Protein AF-R7PF04-F1 (afdb_monomer_lite)

pLDDT: mean 91.87, std 10.3, range [43.22, 98.62]

Radius of gyration: 20.67 Å; chains: 1; bounding box: 50×26×49 Å

Foldseek 3Di:
DPPDDPVVVPPPDPDDDPDDDQAADADDDLVVVLVVLLVVLVVCVVVCLLVVLVVCLVVCPDPVQVDQSNVLSNCCVVVNDPPVVSSVSSSVVVSVVVVVVVVVVVVDPNYDYDHPVPVVVVVVVVVVVVVVPD

Sequence (134 aa):
MSGKTYTSFRKQQPKPRPFSILRLGLQRERQSLYERINRRVDQMMDEGLLDEAQKLIPLQHLNSLNTVGYKELFKYFSGEWSLDFAIEKIKQNTRIYSRKQMTWMRRNSDIHWFMPEDEAEIRKFITSNLSAKA

Secondary structure (DSSP, 8-state):
--SS-HHHH-----PPPSSPPPEEEE---HHHHHHHHHHHHHHHHHTTHHHHHHHTGGGTTSGGG-STTHHHHHHHHTTSS-HHHHHHHHHHHHHHHHHHHHHHHTT-TTEEEE-TT-HHHHHHHHHHHHHTT-

Structure (mmCIF, N/CA/C/O backbone):
data_AF-R7PF04-F1
#
_entry.id   AF-R7PF04-F1
#
loop_
_atom_site.group_PDB
_atom_site.id
_atom_site.type_symbol
_atom_site.label_atom_id
_atom_site.label_alt_id
_atom_site.label_comp_id
_atom_site.label_asym_id
_atom_site.label_entity_id
_atom_site.label_seq_id
_atom_site.pdbx_PDB_ins_code
_atom_site.Cartn_x
_atom_site.Cartn_y
_atom_site.Cartn_z
_atom_site.occupancy
_atom_site.B_iso_or_equiv
_atom_site.auth_seq_id
_atom_site.auth_comp_id
_atom_site.auth_asym_id
_atom_site.auth_atom_id
_atom_site.pdbx_PDB_model_num
ATOM 1 N N . MET A 1 1 ? 28.818 -6.921 23.634 1.00 54.75 1 MET A N 1
ATOM 2 C CA . MET A 1 1 ? 28.654 -5.881 22.587 1.00 54.75 1 MET A CA 1
ATOM 3 C C . MET A 1 1 ? 29.743 -6.076 21.543 1.00 54.75 1 MET A C 1
ATOM 5 O O . MET A 1 1 ? 30.860 -6.374 21.931 1.00 54.75 1 MET A O 1
ATOM 9 N N . SER A 1 2 ? 29.450 -5.955 20.246 1.00 75.44 2 SER A N 1
ATOM 10 C CA . SER A 1 2 ? 30.347 -6.360 19.142 1.00 75.44 2 SER A CA 1
ATOM 11 C C . SER A 1 2 ? 31.661 -5.563 18.998 1.00 75.44 2 SER A C 1
ATOM 13 O O . SER A 1 2 ? 32.404 -5.810 18.050 1.00 75.44 2 SER A O 1
ATOM 15 N N . GLY A 1 3 ? 31.948 -4.599 19.886 1.00 82.69 3 GLY A N 1
ATOM 16 C CA . GLY A 1 3 ? 33.182 -3.792 19.898 1.00 82.69 3 GLY A CA 1
ATOM 17 C C . GLY A 1 3 ? 33.380 -2.887 18.676 1.00 82.69 3 GLY A C 1
ATOM 18 O O . GLY A 1 3 ? 34.413 -2.244 18.538 1.00 82.69 3 GLY A O 1
ATOM 19 N N . LYS A 1 4 ? 32.400 -2.841 17.771 1.00 82.38 4 LYS A N 1
ATOM 20 C CA . LYS A 1 4 ? 32.464 -2.169 16.474 1.00 82.38 4 LYS A CA 1
ATOM 21 C C . LYS A 1 4 ? 31.333 -1.156 16.358 1.00 82.38 4 LYS A C 1
ATOM 23 O O . LYS A 1 4 ? 30.202 -1.436 16.753 1.00 82.38 4 LYS A O 1
ATOM 28 N N . THR A 1 5 ? 31.624 0.011 15.787 1.00 85.50 5 THR A N 1
ATOM 29 C CA . THR A 1 5 ? 30.613 1.051 15.554 1.00 85.50 5 THR A CA 1
ATOM 30 C C . THR A 1 5 ? 29.617 0.604 14.485 1.00 85.50 5 THR A C 1
ATOM 32 O O . THR A 1 5 ? 29.981 -0.103 13.543 1.00 85.50 5 THR A O 1
ATOM 35 N N . TYR A 1 6 ? 28.363 1.050 14.584 1.00 78.62 6 TYR A N 1
ATOM 36 C CA . TYR A 1 6 ? 27.324 0.778 13.581 1.00 78.62 6 TYR A CA 1
ATOM 37 C C . TYR A 1 6 ? 27.778 1.138 12.151 1.00 78.62 6 TYR A C 1
ATOM 39 O O . TYR A 1 6 ? 27.550 0.387 11.204 1.00 78.62 6 TYR A O 1
ATOM 47 N N . THR A 1 7 ? 28.520 2.238 12.003 1.00 81.94 7 THR A N 1
ATOM 48 C CA . THR A 1 7 ? 29.080 2.708 10.729 1.00 81.94 7 THR A CA 1
ATOM 49 C C . THR A 1 7 ? 30.039 1.699 10.094 1.00 81.94 7 THR A C 1
ATOM 51 O O . THR A 1 7 ? 30.030 1.535 8.876 1.00 81.94 7 THR A O 1
ATOM 54 N N . SER A 1 8 ? 30.815 0.964 10.900 1.00 81.12 8 SER A N 1
ATOM 55 C CA . SER A 1 8 ? 31.781 -0.031 10.406 1.00 81.12 8 SER A CA 1
ATOM 56 C C . SER A 1 8 ? 31.126 -1.236 9.712 1.00 81.12 8 SER A C 1
ATOM 58 O O . SER A 1 8 ? 31.746 -1.866 8.852 1.00 81.12 8 SER A O 1
ATOM 60 N N . PHE A 1 9 ? 29.862 -1.531 10.039 1.00 76.69 9 PHE A N 1
ATOM 61 C CA . PHE A 1 9 ? 29.069 -2.584 9.398 1.00 76.69 9 PHE A CA 1
ATOM 62 C C . PHE A 1 9 ? 28.413 -2.124 8.092 1.00 76.69 9 PHE A C 1
ATOM 64 O O . PHE A 1 9 ? 28.028 -2.951 7.267 1.00 76.69 9 PHE A O 1
ATOM 71 N N . ARG A 1 10 ? 28.317 -0.812 7.853 1.00 74.81 10 ARG A N 1
ATOM 72 C CA . ARG A 1 10 ? 27.682 -0.235 6.663 1.00 74.81 10 ARG A CA 1
ATOM 73 C C . ARG A 1 10 ? 28.668 -0.128 5.494 1.00 74.81 10 ARG A C 1
ATOM 75 O O . ARG A 1 10 ? 28.811 0.927 4.882 1.00 74.81 10 ARG A O 1
ATOM 82 N N . LYS A 1 11 ? 29.350 -1.228 5.165 1.00 69.00 11 LYS A N 1
ATOM 83 C CA . LYS A 1 11 ? 30.164 -1.318 3.945 1.00 69.00 11 LYS A CA 1
ATOM 84 C C . LYS A 1 11 ? 29.215 -1.444 2.751 1.00 69.00 11 LYS A C 1
ATOM 86 O O . LYS A 1 11 ? 28.632 -2.502 2.539 1.00 69.00 11 LYS A O 1
ATOM 91 N N . GLN A 1 12 ? 29.029 -0.361 1.994 1.00 60.62 12 GLN A N 1
ATOM 92 C CA . GLN A 1 12 ? 28.243 -0.327 0.751 1.00 60.62 12 GLN A CA 1
ATOM 93 C C . GLN A 1 12 ? 28.957 -1.076 -0.388 1.00 60.62 12 GLN A C 1
ATOM 95 O O . GLN A 1 12 ? 29.184 -0.522 -1.456 1.00 60.62 12 GLN A O 1
ATOM 100 N N . GLN A 1 13 ? 29.361 -2.326 -0.170 1.00 69.31 13 GLN A N 1
ATOM 101 C CA . GLN A 1 13 ? 29.882 -3.143 -1.257 1.00 69.31 13 GLN A CA 1
ATOM 102 C C . GLN A 1 13 ? 28.696 -3.802 -1.967 1.00 69.31 13 GLN A C 1
ATOM 104 O O . GLN A 1 13 ? 28.020 -4.639 -1.356 1.00 69.31 13 GLN A O 1
ATOM 109 N N . PRO A 1 14 ? 28.390 -3.421 -3.221 1.00 70.88 14 PRO A N 1
ATOM 110 C CA . PRO A 1 14 ? 27.375 -4.116 -3.992 1.00 70.88 14 PRO A CA 1
ATOM 111 C C . PRO A 1 14 ? 27.816 -5.572 -4.151 1.00 70.88 14 PRO A C 1
ATOM 113 O O . PRO A 1 14 ? 28.839 -5.859 -4.768 1.00 70.88 14 PRO A O 1
ATOM 116 N N . LYS A 1 15 ? 27.064 -6.505 -3.555 1.00 80.06 15 LYS A N 1
ATOM 117 C CA . LYS A 1 15 ? 27.299 -7.935 -3.776 1.00 80.06 15 LYS A CA 1
ATOM 118 C C . LYS A 1 15 ? 27.026 -8.239 -5.253 1.00 80.06 15 LYS A C 1
ATOM 120 O O . LYS A 1 15 ? 25.890 -8.003 -5.683 1.00 80.06 15 LYS A O 1
ATOM 125 N N . PRO A 1 16 ? 28.004 -8.768 -6.011 1.00 82.81 16 PRO A N 1
ATOM 126 C CA . PRO A 1 16 ? 27.761 -9.177 -7.384 1.00 82.81 16 PRO A CA 1
ATOM 127 C C . PRO A 1 16 ? 26.676 -10.256 -7.394 1.00 82.81 16 PRO A C 1
ATOM 129 O O . PRO A 1 16 ? 26.637 -11.136 -6.529 1.00 82.81 16 PRO A O 1
ATOM 132 N N . ARG A 1 17 ? 25.746 -10.149 -8.340 1.00 86.00 17 ARG A N 1
ATOM 133 C CA . ARG A 1 17 ? 24.698 -11.147 -8.561 1.00 86.00 17 ARG A CA 1
ATOM 134 C C . ARG A 1 17 ? 25.095 -11.983 -9.778 1.00 86.00 17 ARG A C 1
ATOM 136 O O . ARG A 1 17 ? 25.537 -11.388 -10.757 1.00 86.00 17 ARG A O 1
ATOM 143 N N . PRO A 1 18 ? 24.924 -13.317 -9.762 1.00 90.38 18 PRO A N 1
ATOM 144 C CA . PRO A 1 18 ? 25.254 -14.184 -10.897 1.00 90.38 18 PRO A CA 1
ATOM 145 C C . PRO A 1 18 ? 24.182 -14.106 -12.002 1.00 90.38 18 PRO A C 1
ATOM 147 O O . PRO A 1 18 ? 23.822 -15.111 -12.602 1.00 90.38 18 PRO A O 1
ATOM 150 N N . PHE A 1 19 ? 23.598 -12.926 -12.210 1.00 88.00 19 PHE A N 1
ATOM 151 C CA . PHE A 1 19 ? 22.564 -12.667 -13.203 1.00 88.00 19 PHE A CA 1
ATOM 152 C C . PHE A 1 19 ? 22.502 -11.176 -13.535 1.00 88.00 19 PHE A C 1
ATOM 154 O O . PHE A 1 19 ? 22.754 -10.313 -12.688 1.00 88.00 19 PHE A O 1
ATOM 161 N N . SER A 1 20 ? 22.110 -10.884 -14.773 1.00 87.12 20 SER A N 1
ATOM 162 C CA . SER A 1 20 ? 21.782 -9.530 -15.208 1.00 87.12 20 SER A CA 1
ATOM 163 C C . SER A 1 20 ? 20.444 -9.100 -14.611 1.00 87.12 20 SER A C 1
ATOM 165 O O . SER A 1 20 ? 19.469 -9.846 -14.648 1.00 87.12 20 SER A O 1
ATOM 167 N N . ILE A 1 21 ? 20.388 -7.885 -14.066 1.00 89.38 21 ILE A N 1
ATOM 168 C CA . ILE A 1 21 ? 19.154 -7.313 -13.523 1.00 89.38 21 ILE A CA 1
ATOM 169 C C . ILE A 1 21 ? 18.620 -6.295 -14.521 1.00 89.38 21 ILE A C 1
ATOM 171 O O . ILE A 1 21 ? 19.268 -5.283 -14.774 1.00 89.38 21 ILE A O 1
ATOM 175 N N . LEU A 1 22 ? 17.422 -6.549 -15.039 1.00 92.31 22 LEU A N 1
ATOM 176 C CA . LEU A 1 22 ? 16.626 -5.555 -15.748 1.00 92.31 22 LEU A CA 1
ATOM 177 C C . LEU A 1 22 ? 15.585 -5.001 -14.773 1.00 92.31 22 LEU A C 1
ATOM 179 O O . LEU A 1 22 ? 14.756 -5.757 -14.266 1.00 92.31 22 LEU A O 1
ATOM 183 N N . ARG A 1 23 ? 15.644 -3.701 -14.462 1.00 93.31 23 ARG A N 1
ATOM 184 C CA . ARG A 1 23 ? 14.690 -3.064 -13.545 1.00 93.31 23 ARG A CA 1
ATOM 185 C C . ARG A 1 23 ? 13.647 -2.286 -14.327 1.00 93.31 23 ARG A C 1
ATOM 187 O O . ARG A 1 23 ? 13.980 -1.375 -15.082 1.00 93.31 23 ARG A O 1
ATOM 194 N N . LEU A 1 24 ? 12.389 -2.633 -14.090 1.00 95.12 24 LEU A N 1
ATOM 195 C CA . LEU A 1 24 ? 11.233 -1.935 -14.624 1.00 95.12 24 LEU A CA 1
ATOM 196 C C . LEU A 1 24 ? 10.418 -1.364 -13.467 1.00 95.12 24 LEU A C 1
ATOM 198 O O . LEU A 1 24 ? 10.299 -1.985 -12.409 1.00 95.12 24 LEU A O 1
ATOM 202 N N . GLY A 1 25 ? 9.865 -0.178 -13.675 1.00 95.06 25 GLY A N 1
ATOM 203 C CA . GLY A 1 25 ? 8.972 0.494 -12.748 1.00 95.06 25 GLY A CA 1
ATOM 204 C C . GLY A 1 25 ? 7.676 0.849 -13.455 1.00 95.06 25 GLY A C 1
ATOM 205 O O . GLY A 1 25 ? 7.687 1.343 -14.578 1.00 95.06 25 GLY A O 1
ATOM 206 N N . LEU A 1 26 ? 6.552 0.621 -12.785 1.00 95.25 26 LEU A N 1
ATOM 207 C CA . LEU A 1 26 ? 5.254 1.069 -13.266 1.00 95.25 26 LEU A CA 1
ATOM 208 C C . LEU A 1 26 ? 4.895 2.378 -12.576 1.00 95.25 26 LEU A C 1
ATOM 210 O O . LEU A 1 26 ? 4.915 2.463 -11.344 1.00 95.25 26 LEU A O 1
ATOM 214 N N . GLN A 1 27 ? 4.560 3.396 -13.361 1.00 94.19 27 GLN A N 1
ATOM 215 C CA . GLN A 1 27 ? 4.140 4.687 -12.834 1.00 94.19 27 GLN A CA 1
ATOM 216 C C . GLN A 1 27 ? 2.861 5.182 -13.495 1.00 94.19 27 GLN A C 1
ATOM 218 O O . GLN A 1 27 ? 2.559 4.888 -14.643 1.00 94.19 27 GLN A O 1
ATOM 223 N N . ARG A 1 28 ? 2.106 5.960 -12.730 1.00 94.44 28 ARG A N 1
ATOM 224 C CA . ARG A 1 28 ? 0.915 6.671 -13.180 1.00 94.44 28 ARG A CA 1
ATOM 225 C C . ARG A 1 28 ? 1.008 8.110 -12.711 1.00 94.44 28 ARG A C 1
ATOM 227 O O . ARG A 1 28 ? 1.746 8.425 -11.772 1.00 94.44 28 ARG A O 1
ATOM 234 N N . GLU A 1 29 ? 0.211 8.959 -13.337 1.00 94.38 29 GLU A N 1
ATOM 235 C CA . GLU A 1 29 ? -0.066 10.294 -12.831 1.00 94.38 29 GLU A CA 1
ATOM 236 C C . GLU A 1 29 ? -0.674 10.200 -11.413 1.00 94.38 29 GLU A C 1
ATOM 238 O O . GLU A 1 29 ? -1.334 9.219 -11.042 1.00 94.38 29 GLU A O 1
ATOM 243 N N . ARG A 1 30 ? -0.329 11.168 -10.557 1.00 93.19 30 ARG A N 1
ATOM 244 C CA . ARG A 1 30 ? -0.541 11.068 -9.107 1.00 93.19 30 ARG A CA 1
ATOM 245 C C . ARG A 1 30 ? -2.025 11.025 -8.763 1.00 93.19 30 ARG A C 1
ATOM 247 O O . ARG A 1 30 ? -2.407 10.263 -7.876 1.00 93.19 30 ARG A O 1
ATOM 254 N N . GLN A 1 31 ? -2.828 11.850 -9.425 1.00 95.19 31 GLN A N 1
ATOM 255 C CA . GLN A 1 31 ? -4.262 11.910 -9.197 1.00 95.19 31 GLN A CA 1
ATOM 256 C C . GLN A 1 31 ? -4.920 10.583 -9.587 1.00 95.19 31 GLN A C 1
ATOM 258 O O . GLN A 1 31 ? -5.572 9.970 -8.740 1.00 95.19 31 GLN A O 1
ATOM 263 N N . SER A 1 32 ? -4.617 10.059 -10.779 1.00 95.62 32 SER A N 1
ATOM 264 C CA . SER A 1 32 ? -5.105 8.741 -11.214 1.00 95.62 32 SER A CA 1
ATOM 265 C C . SER A 1 32 ? -4.743 7.615 -10.231 1.00 95.62 32 SER A C 1
ATOM 267 O O . SER A 1 32 ? -5.573 6.765 -9.894 1.00 95.62 32 SER A O 1
ATOM 269 N N . LEU A 1 33 ? -3.511 7.607 -9.705 1.00 96.19 33 LEU A N 1
ATOM 270 C CA . LEU A 1 33 ? -3.092 6.613 -8.712 1.00 96.19 33 LEU A CA 1
ATOM 271 C C . LEU A 1 33 ? -3.909 6.713 -7.415 1.00 96.19 33 LEU A C 1
ATOM 273 O O . LEU A 1 33 ? -4.277 5.689 -6.839 1.00 96.19 33 LEU A O 1
ATOM 277 N N . TYR A 1 34 ? -4.188 7.926 -6.941 1.00 96.62 34 TYR A N 1
ATOM 278 C CA . TYR A 1 34 ? -4.938 8.137 -5.703 1.00 96.62 34 TYR A CA 1
ATOM 279 C C . TYR A 1 34 ? -6.405 7.734 -5.840 1.00 96.62 34 TYR A C 1
ATOM 281 O O . TYR A 1 34 ? -6.931 7.085 -4.939 1.00 96.62 34 TYR A O 1
ATOM 289 N N . GLU A 1 35 ? -7.037 8.030 -6.972 1.00 97.69 35 GLU A N 1
ATOM 290 C CA . GLU A 1 35 ? -8.402 7.586 -7.271 1.00 97.69 35 GLU A CA 1
ATOM 291 C C . GLU A 1 35 ? -8.504 6.057 -7.284 1.00 97.69 35 GLU A C 1
ATOM 293 O O . GLU A 1 35 ? -9.408 5.476 -6.682 1.00 97.69 35 GLU A O 1
ATOM 298 N N . ARG A 1 36 ? -7.530 5.375 -7.903 1.00 97.56 36 ARG A N 1
ATOM 299 C CA . ARG A 1 36 ? -7.458 3.906 -7.886 1.00 97.56 36 ARG A CA 1
ATOM 300 C C . ARG A 1 36 ? -7.249 3.349 -6.482 1.00 97.56 36 ARG A C 1
ATOM 302 O O . ARG A 1 36 ? -7.875 2.351 -6.148 1.00 97.56 36 ARG A O 1
ATOM 309 N N . ILE A 1 37 ? -6.394 3.975 -5.671 1.00 97.94 37 ILE A N 1
ATOM 310 C CA . ILE A 1 37 ? -6.183 3.568 -4.275 1.00 97.94 37 ILE A CA 1
ATOM 311 C C . ILE A 1 37 ? -7.484 3.676 -3.482 1.00 97.94 37 ILE A C 1
ATOM 313 O O . ILE A 1 37 ? -7.820 2.730 -2.780 1.00 97.94 37 ILE A O 1
ATOM 317 N N . ASN A 1 38 ? -8.209 4.789 -3.609 1.00 97.88 38 ASN A N 1
ATOM 318 C CA . ASN A 1 38 ? -9.452 5.009 -2.869 1.00 97.88 38 ASN A CA 1
ATOM 319 C C . ASN A 1 38 ? -10.489 3.949 -3.223 1.00 97.88 38 ASN A C 1
ATOM 321 O O . ASN A 1 38 ? -10.920 3.213 -2.344 1.00 97.88 38 ASN A O 1
ATOM 325 N N . ARG A 1 39 ? -10.760 3.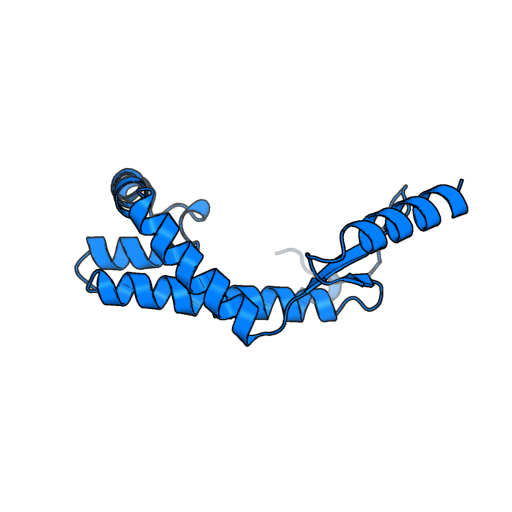796 -4.524 1.00 98.38 39 ARG A N 1
ATOM 326 C CA . ARG A 1 39 ? -11.684 2.785 -5.040 1.00 98.38 39 ARG A CA 1
ATOM 327 C C . ARG A 1 39 ? -11.292 1.372 -4.619 1.00 98.38 39 ARG A C 1
ATOM 329 O O . ARG A 1 39 ? -12.162 0.587 -4.285 1.00 98.38 39 ARG A O 1
ATOM 336 N N . ARG A 1 40 ? -9.996 1.042 -4.614 1.00 98.38 40 ARG A N 1
ATOM 337 C CA . ARG A 1 40 ? -9.531 -0.277 -4.167 1.00 98.38 40 ARG A CA 1
ATOM 338 C C . ARG A 1 40 ? -9.819 -0.504 -2.686 1.00 98.38 40 ARG A C 1
ATOM 340 O O . ARG A 1 40 ? -10.160 -1.612 -2.315 1.00 98.38 40 ARG A O 1
ATOM 347 N N . VAL A 1 41 ? -9.648 0.509 -1.837 1.00 98.38 41 VAL A N 1
ATOM 348 C CA . VAL A 1 41 ? -9.980 0.375 -0.410 1.00 98.38 41 VAL A CA 1
ATOM 349 C C . VAL A 1 41 ? -11.480 0.173 -0.232 1.00 98.38 41 VAL A C 1
ATOM 351 O O . VAL A 1 41 ? -11.857 -0.702 0.534 1.00 98.38 41 VAL A O 1
ATOM 354 N N . ASP A 1 42 ? -12.309 0.917 -0.967 1.00 98.25 42 ASP A N 1
ATOM 355 C CA . ASP A 1 42 ? -13.765 0.731 -0.940 1.00 98.25 42 ASP A CA 1
ATOM 356 C C . ASP A 1 42 ? -14.137 -0.703 -1.365 1.00 98.25 42 ASP A C 1
ATOM 358 O O . ASP A 1 42 ? -14.804 -1.412 -0.620 1.00 98.25 42 ASP A O 1
ATOM 362 N N . GLN A 1 43 ? -13.565 -1.193 -2.471 1.00 98.56 43 GLN A N 1
ATOM 363 C CA . GLN A 1 43 ? -13.736 -2.580 -2.925 1.00 98.56 43 GLN A CA 1
ATOM 364 C C . GLN A 1 43 ? -13.281 -3.610 -1.887 1.00 98.56 43 GLN A C 1
ATOM 366 O O . GLN A 1 43 ? -13.968 -4.595 -1.669 1.00 98.56 43 GLN A O 1
ATOM 371 N N . MET A 1 44 ? -12.150 -3.388 -1.210 1.00 98.06 44 MET A N 1
ATOM 372 C CA . MET A 1 44 ? -11.688 -4.297 -0.155 1.00 98.06 44 MET A CA 1
ATOM 373 C C . MET A 1 44 ? -12.680 -4.367 1.013 1.00 98.06 44 MET A C 1
ATOM 375 O O . MET A 1 44 ? -12.840 -5.431 1.607 1.00 98.06 44 MET A O 1
ATOM 379 N N . MET A 1 45 ? -13.334 -3.252 1.361 1.00 98.19 45 MET A N 1
ATOM 380 C CA . MET A 1 45 ? -14.378 -3.251 2.389 1.00 98.19 45 MET A CA 1
ATOM 381 C C . MET A 1 45 ? -15.587 -4.073 1.939 1.00 98.19 45 MET A C 1
ATOM 383 O O . MET A 1 45 ? -16.047 -4.913 2.710 1.00 98.19 45 MET A O 1
ATOM 387 N N . ASP A 1 46 ? -16.027 -3.891 0.691 1.00 98.19 46 ASP A N 1
ATOM 388 C CA . ASP A 1 46 ? -17.127 -4.658 0.089 1.00 98.19 46 ASP A CA 1
ATOM 389 C C . ASP A 1 46 ? -16.799 -6.161 -0.019 1.00 98.19 46 ASP A C 1
ATOM 391 O O . ASP A 1 46 ? -17.669 -7.012 0.147 1.00 98.19 46 ASP A O 1
ATOM 395 N N . GLU A 1 47 ? -15.528 -6.500 -0.251 1.00 98.31 47 GLU A N 1
ATOM 396 C CA . GLU A 1 47 ? -15.011 -7.872 -0.349 1.00 98.31 47 GLU A CA 1
ATOM 397 C C . GLU A 1 47 ? -14.746 -8.534 1.021 1.00 98.31 47 GLU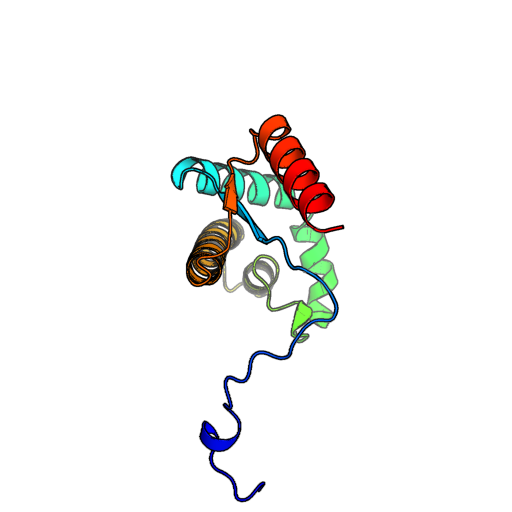 A C 1
ATOM 399 O O . GLU A 1 47 ? -14.275 -9.671 1.078 1.00 98.31 47 GLU A O 1
ATOM 404 N N . GLY A 1 48 ? -15.061 -7.863 2.135 1.00 98.00 48 GLY A N 1
ATOM 405 C CA . GLY A 1 48 ? -15.023 -8.463 3.473 1.00 98.00 48 GLY A CA 1
ATOM 406 C C . GLY A 1 48 ? -13.739 -8.222 4.273 1.00 98.00 48 GLY A C 1
ATOM 407 O O . GLY A 1 48 ? -13.465 -8.963 5.220 1.00 98.00 48 GLY A O 1
ATOM 408 N N . LEU A 1 49 ? -12.963 -7.172 3.965 1.00 97.94 49 LEU A N 1
ATOM 409 C CA . LEU A 1 49 ? -11.794 -6.780 4.771 1.00 97.94 49 LEU A CA 1
ATOM 410 C C . LEU A 1 49 ? -12.152 -6.562 6.251 1.00 97.94 49 LEU A C 1
ATOM 412 O O . LEU A 1 49 ? -11.356 -6.892 7.131 1.00 97.94 49 LEU A O 1
ATOM 416 N N . LEU A 1 50 ? -13.335 -6.005 6.537 1.00 98.19 50 LEU A N 1
ATOM 417 C CA . LEU A 1 50 ? -13.786 -5.772 7.910 1.00 98.19 50 LEU A CA 1
ATOM 418 C C . LEU A 1 50 ? -13.925 -7.091 8.681 1.00 98.19 50 LEU A C 1
ATOM 420 O O . LEU A 1 50 ? -13.375 -7.228 9.774 1.00 98.19 50 LEU A O 1
ATOM 424 N N . ASP A 1 51 ? -14.595 -8.073 8.080 1.00 98.31 51 ASP A N 1
ATOM 425 C CA . ASP A 1 51 ? -14.823 -9.390 8.677 1.00 98.31 51 ASP A CA 1
ATOM 426 C C . ASP A 1 51 ? -13.515 -10.169 8.838 1.00 98.31 51 ASP A C 1
ATOM 428 O O . ASP A 1 51 ? -13.300 -10.853 9.843 1.00 98.31 51 ASP A O 1
ATOM 432 N N . GLU A 1 52 ? -12.615 -10.063 7.858 1.00 98.00 52 GLU A N 1
ATOM 433 C CA . GLU A 1 52 ? -11.273 -10.635 7.937 1.00 98.00 52 GLU A CA 1
ATOM 434 C C . GLU A 1 52 ? -10.492 -10.037 9.114 1.00 98.00 52 GLU A C 1
ATOM 436 O O . GLU A 1 52 ? -9.975 -10.771 9.960 1.00 98.00 52 GLU A O 1
ATOM 441 N N . ALA A 1 53 ? -10.450 -8.706 9.216 1.00 97.56 53 ALA A N 1
ATOM 442 C CA . ALA A 1 53 ? -9.750 -8.012 10.289 1.00 97.56 53 ALA A CA 1
ATOM 443 C C . ALA A 1 53 ? -10.333 -8.358 11.667 1.00 97.56 53 ALA A C 1
ATOM 445 O O . ALA A 1 53 ? -9.575 -8.559 12.617 1.00 97.56 53 ALA A O 1
ATOM 446 N N . GLN A 1 54 ? -11.657 -8.497 11.779 1.00 97.75 54 GLN A N 1
ATOM 447 C CA . GLN A 1 54 ? -12.312 -8.877 13.029 1.00 97.75 54 GLN A CA 1
ATOM 448 C C . GLN A 1 54 ? -11.844 -10.254 13.524 1.00 97.75 54 GLN A C 1
ATOM 450 O O . GLN A 1 54 ? -11.516 -10.419 14.701 1.00 97.75 54 GLN A O 1
ATOM 455 N N . LYS A 1 55 ? -11.734 -11.237 12.623 1.00 97.94 55 LYS A N 1
ATOM 456 C CA . LYS A 1 55 ? -11.249 -12.591 12.951 1.00 97.94 55 LYS A CA 1
ATOM 457 C C . LYS A 1 55 ? -9.787 -12.601 13.410 1.00 97.94 55 LYS A C 1
ATOM 459 O O . LYS A 1 55 ? -9.377 -13.506 14.133 1.00 97.94 55 LYS A O 1
ATOM 464 N N . LEU A 1 56 ? -9.006 -11.594 13.018 1.00 97.25 56 LEU A N 1
ATOM 465 C CA . LEU A 1 56 ? -7.578 -11.478 13.321 1.00 97.25 56 LEU A CA 1
ATOM 466 C C . LEU A 1 56 ? -7.268 -10.682 14.599 1.00 97.25 56 LEU A C 1
ATOM 468 O O . LEU A 1 56 ? -6.104 -10.624 14.997 1.00 97.25 56 LEU A O 1
ATOM 472 N N . ILE A 1 57 ? -8.273 -10.131 15.292 1.00 96.31 57 ILE A N 1
ATOM 473 C CA . ILE A 1 57 ? -8.097 -9.399 16.563 1.00 96.31 57 ILE A CA 1
ATOM 474 C C . ILE A 1 57 ? -7.258 -10.174 17.600 1.00 96.31 57 ILE A C 1
ATOM 476 O O . ILE A 1 57 ? -6.368 -9.560 18.197 1.00 96.31 57 ILE A O 1
ATOM 480 N N . PRO A 1 58 ? -7.442 -11.496 17.819 1.00 96.56 58 PRO A N 1
ATOM 481 C CA . PRO A 1 58 ? -6.616 -12.241 18.776 1.00 96.56 58 PRO A CA 1
ATOM 482 C C . PRO A 1 58 ? -5.117 -12.215 18.435 1.00 96.56 58 PRO A C 1
ATOM 484 O O . PRO A 1 58 ? -4.260 -12.313 19.313 1.00 96.56 58 PRO A O 1
ATOM 487 N N . LEU A 1 59 ? -4.793 -12.048 17.152 1.00 96.25 59 LEU A N 1
ATOM 488 C CA . LEU A 1 59 ? -3.436 -12.062 16.618 1.00 96.25 59 LEU A CA 1
ATOM 489 C C . LEU A 1 59 ? -2.857 -10.656 16.411 1.00 96.25 59 LEU A C 1
ATOM 491 O O . LEU A 1 59 ? -1.707 -10.546 15.998 1.00 96.25 59 LEU A O 1
ATOM 495 N N . GLN A 1 60 ? -3.591 -9.581 16.724 1.00 94.19 60 GLN A N 1
ATOM 496 C CA . GLN A 1 60 ? -3.225 -8.190 16.391 1.00 94.19 60 GLN A CA 1
ATOM 497 C C . GLN A 1 60 ? -1.832 -7.735 16.875 1.00 94.19 60 GLN A C 1
ATOM 499 O O . GLN A 1 60 ? -1.272 -6.771 16.359 1.00 94.19 60 GLN A O 1
ATOM 504 N N . HIS A 1 61 ? -1.265 -8.424 17.867 1.00 93.25 61 HIS A N 1
ATOM 505 C CA . HIS A 1 61 ? 0.070 -8.175 18.408 1.00 93.25 61 HIS A CA 1
ATOM 506 C C . HIS A 1 61 ? 1.206 -8.622 17.465 1.00 93.25 61 HIS A C 1
ATOM 508 O O . HIS A 1 61 ? 2.359 -8.235 17.661 1.00 93.25 61 HIS A O 1
ATOM 514 N N . LEU A 1 62 ? 0.910 -9.433 16.443 1.00 96.00 62 LEU A N 1
ATOM 515 C CA . LEU A 1 62 ? 1.891 -9.891 15.464 1.00 96.00 62 LEU A CA 1
ATOM 516 C C . LEU A 1 62 ? 2.300 -8.759 14.516 1.00 96.00 62 LEU A C 1
ATOM 518 O O . LEU A 1 62 ? 1.467 -8.049 13.955 1.00 96.00 62 LEU A O 1
ATOM 522 N N . ASN A 1 63 ? 3.603 -8.644 14.248 1.00 93.62 63 ASN A N 1
ATOM 523 C CA . ASN A 1 63 ? 4.135 -7.606 13.359 1.00 93.62 63 ASN A CA 1
ATOM 524 C C . ASN A 1 63 ? 3.584 -7.696 11.921 1.00 93.62 63 ASN A C 1
ATOM 526 O O . ASN A 1 63 ? 3.485 -6.679 11.240 1.00 93.62 63 ASN A O 1
ATOM 530 N N . SER A 1 64 ? 3.190 -8.888 11.464 1.00 92.94 64 SER A N 1
ATOM 531 C CA . SER A 1 64 ? 2.524 -9.088 10.169 1.00 92.94 64 SER A CA 1
ATOM 532 C C . SER A 1 64 ? 1.193 -8.339 10.053 1.00 92.94 64 SER A C 1
ATOM 534 O O . SER A 1 64 ? 0.818 -7.947 8.951 1.00 92.94 64 SER A O 1
ATOM 536 N N . LEU A 1 65 ? 0.509 -8.095 11.174 1.00 93.62 65 LEU A N 1
ATOM 537 C CA . LEU A 1 65 ? -0.767 -7.378 11.227 1.00 93.62 65 LEU A CA 1
ATOM 538 C C . LEU A 1 65 ? -0.602 -5.884 11.541 1.00 93.62 65 LEU A C 1
ATOM 540 O O . LEU A 1 65 ? -1.569 -5.128 11.512 1.00 93.62 65 LEU A O 1
ATOM 544 N N . ASN A 1 66 ? 0.634 -5.411 11.728 1.00 92.62 66 ASN A N 1
ATOM 545 C CA . ASN A 1 66 ? 0.965 -3.986 11.802 1.00 92.62 66 ASN A CA 1
ATOM 546 C C . ASN A 1 66 ? 1.154 -3.382 10.395 1.00 92.62 66 ASN A C 1
ATOM 548 O O . ASN A 1 66 ? 2.141 -2.697 10.114 1.00 92.62 66 ASN A O 1
ATOM 552 N N . THR A 1 67 ? 0.213 -3.659 9.492 1.00 94.88 67 THR A N 1
ATOM 553 C CA . THR A 1 67 ? 0.177 -3.118 8.126 1.00 94.88 67 THR A CA 1
ATOM 554 C C . THR A 1 67 ? -1.023 -2.189 7.939 1.00 94.88 67 THR A C 1
ATOM 556 O O . THR A 1 67 ? -1.973 -2.211 8.723 1.00 94.88 67 THR A O 1
ATOM 559 N N . VAL A 1 68 ? -0.955 -1.347 6.904 1.00 96.81 68 VAL A N 1
ATOM 560 C CA . VAL A 1 68 ? -2.049 -0.449 6.510 1.00 96.81 68 VAL A CA 1
ATOM 561 C C . VAL A 1 68 ? -3.268 -1.289 6.124 1.00 96.81 68 VAL A C 1
ATOM 563 O O . VAL A 1 68 ? -3.138 -2.223 5.335 1.00 96.81 68 VAL A O 1
ATOM 566 N N . GLY A 1 69 ? -4.432 -0.954 6.671 1.00 96.31 69 GLY A N 1
ATOM 567 C CA . GLY A 1 69 ? -5.643 -1.769 6.618 1.00 96.31 69 GLY A CA 1
ATOM 568 C C . GLY A 1 69 ? -5.993 -2.256 8.020 1.00 96.31 69 GLY A C 1
ATOM 569 O O . GLY A 1 69 ? -6.832 -1.667 8.697 1.00 96.31 69 GLY A O 1
ATOM 570 N N . TYR A 1 70 ? -5.303 -3.302 8.481 1.00 97.75 70 TYR A N 1
ATOM 571 C CA . TYR A 1 70 ? -5.598 -3.933 9.771 1.00 97.75 70 TYR A CA 1
ATOM 572 C C . TYR A 1 70 ? -5.373 -3.004 10.959 1.00 97.75 70 TYR A C 1
ATOM 574 O O . TYR A 1 70 ? -6.203 -2.965 11.859 1.00 97.75 70 TYR A O 1
ATOM 582 N N . LYS A 1 71 ? -4.290 -2.217 10.966 1.00 96.56 71 LYS A N 1
ATOM 583 C CA . LYS A 1 71 ? -3.985 -1.328 12.097 1.00 96.56 71 LYS A CA 1
ATOM 584 C C . LYS A 1 71 ? -5.096 -0.306 12.346 1.00 96.56 71 LYS A C 1
ATOM 586 O O . LYS A 1 71 ? -5.418 -0.003 13.492 1.00 96.56 71 LYS A O 1
ATOM 591 N N . GLU A 1 72 ? -5.642 0.255 11.276 1.00 98.19 72 GLU A N 1
ATOM 592 C CA . GLU A 1 72 ? -6.745 1.205 11.330 1.00 98.19 72 GLU A CA 1
ATOM 593 C C . GLU A 1 72 ? -8.044 0.524 11.779 1.00 98.19 72 GLU A C 1
ATOM 595 O O . GLU A 1 72 ? -8.751 1.065 12.627 1.00 98.19 72 GLU A O 1
ATOM 600 N N . LEU A 1 73 ? -8.325 -0.683 11.279 1.00 98.38 73 LEU A N 1
ATOM 601 C CA . LEU A 1 73 ? -9.512 -1.444 11.676 1.00 98.38 73 LEU A CA 1
ATOM 602 C C . LEU A 1 73 ? -9.447 -1.937 13.126 1.00 98.38 73 LEU A C 1
ATOM 604 O O . LEU A 1 73 ? -10.457 -1.906 13.817 1.00 98.38 73 LEU A O 1
ATOM 608 N N . PHE A 1 74 ? -8.275 -2.300 13.648 1.00 98.00 74 PHE A N 1
ATOM 609 C CA . PHE A 1 74 ? -8.129 -2.647 15.067 1.00 98.00 74 PHE A CA 1
ATOM 610 C C . PHE A 1 74 ? -8.457 -1.474 15.993 1.00 98.00 74 PHE A C 1
ATOM 612 O O . PHE A 1 74 ? -9.075 -1.681 17.034 1.00 98.00 74 PHE A O 1
ATOM 619 N N . LYS A 1 75 ? -8.123 -0.240 15.595 1.00 97.88 75 LYS A N 1
ATOM 620 C CA . LYS A 1 75 ? -8.511 0.975 16.331 1.00 97.88 75 LYS A CA 1
ATOM 621 C C . LYS A 1 75 ? -10.014 1.242 16.280 1.00 97.88 75 LYS A C 1
ATOM 623 O O . LYS A 1 75 ? -10.581 1.755 17.242 1.00 97.88 75 LYS A O 1
ATOM 628 N N . TYR A 1 76 ? -10.664 0.885 15.174 1.00 98.31 76 TYR A N 1
ATOM 629 C CA . TYR A 1 76 ? -12.124 0.869 15.106 1.00 98.31 76 TYR A CA 1
ATOM 630 C C . TYR A 1 76 ? -12.709 -0.177 16.068 1.00 98.31 76 TYR A C 1
ATOM 632 O O . TYR A 1 76 ? -13.548 0.161 16.899 1.00 98.31 76 TYR A O 1
ATOM 640 N N . PHE A 1 77 ? -12.214 -1.419 16.041 1.00 98.00 77 PHE A N 1
ATOM 641 C CA . PHE A 1 77 ? -12.708 -2.485 16.920 1.00 98.00 77 PHE A CA 1
ATOM 642 C C . PHE A 1 77 ? -12.467 -2.220 18.410 1.00 98.00 77 PHE A C 1
ATOM 644 O O . PHE A 1 77 ? -13.240 -2.686 19.242 1.00 98.00 77 PHE A O 1
ATOM 651 N N . SER A 1 78 ? -11.433 -1.452 18.764 1.00 96.69 78 SER A N 1
ATOM 652 C CA . SER A 1 78 ? -11.193 -1.016 20.142 1.00 96.69 78 SER A CA 1
ATOM 653 C C . SER A 1 78 ? -12.059 0.175 20.574 1.00 96.69 78 SER A C 1
ATOM 655 O O . SER A 1 78 ? -11.899 0.656 21.693 1.00 96.69 78 SER A O 1
ATOM 657 N N . GLY A 1 79 ? -12.920 0.698 19.694 1.00 97.62 79 GLY A N 1
ATOM 658 C CA . GLY A 1 79 ? -13.754 1.875 19.945 1.00 97.62 79 GLY A CA 1
ATOM 659 C C . GLY A 1 79 ? -13.000 3.210 19.949 1.00 97.62 79 GLY A C 1
ATOM 660 O O . GLY A 1 79 ? -13.573 4.221 20.344 1.00 97.62 79 GLY A O 1
ATOM 661 N N . GLU A 1 80 ? -11.729 3.245 19.523 1.00 98.00 80 GLU A N 1
ATOM 662 C CA . GLU A 1 80 ? -10.947 4.492 19.456 1.00 98.00 80 GLU A CA 1
ATOM 663 C C . GLU A 1 80 ? -11.434 5.366 18.293 1.00 98.00 80 GLU A C 1
ATOM 665 O O . GLU A 1 80 ? -11.491 6.590 18.409 1.00 98.00 80 GLU A O 1
ATOM 670 N N . TRP A 1 81 ? -11.773 4.738 17.162 1.00 98.44 81 TRP A N 1
ATOM 671 C CA . TRP A 1 81 ? -12.158 5.394 15.911 1.00 98.44 81 TRP A CA 1
ATOM 672 C C . TRP A 1 81 ? -13.550 4.957 15.445 1.00 98.44 81 TRP A C 1
ATOM 674 O O . TRP A 1 81 ? -13.976 3.838 15.715 1.00 98.44 81 TRP A O 1
ATOM 684 N N . SER A 1 82 ? -14.233 5.809 14.674 1.00 98.62 82 SER A N 1
ATOM 685 C CA . SER A 1 82 ? -15.388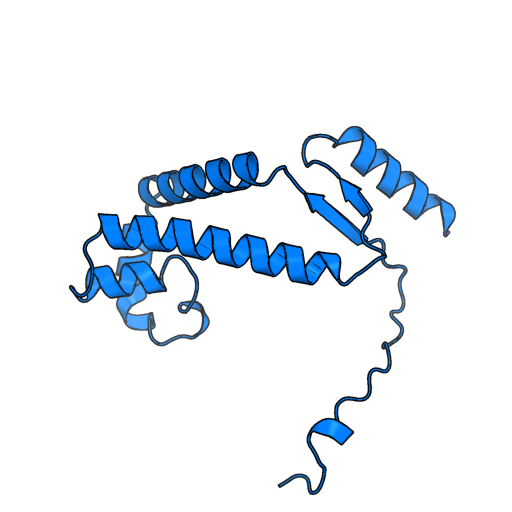 5.378 13.878 1.00 98.62 82 SER A CA 1
ATOM 686 C C . SER A 1 82 ? -14.937 4.577 12.652 1.00 98.62 82 SER A C 1
ATOM 688 O O . SER 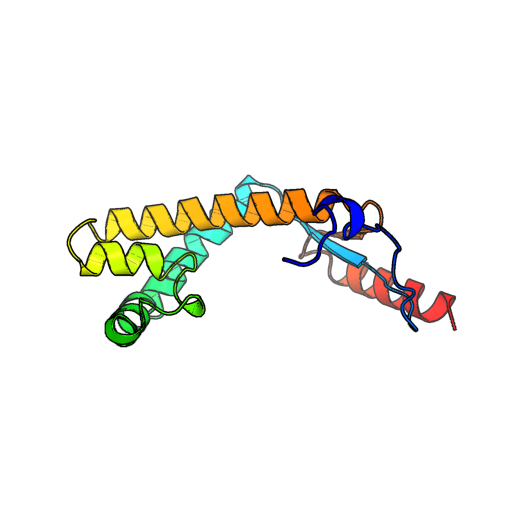A 1 82 ? -13.797 4.717 12.195 1.00 98.62 82 SER A O 1
ATOM 690 N N . LEU A 1 83 ? -15.836 3.758 12.096 1.00 98.25 83 LEU A N 1
ATOM 691 C CA . LEU A 1 83 ? -15.542 2.960 10.902 1.00 98.25 83 LEU A CA 1
ATOM 692 C C . LEU A 1 83 ? -15.172 3.856 9.713 1.00 98.25 83 LEU A C 1
ATOM 694 O O . LEU A 1 83 ? -14.128 3.653 9.097 1.00 98.25 83 LEU A O 1
ATOM 698 N N . ASP A 1 84 ? -15.963 4.899 9.457 1.00 98.38 84 ASP A N 1
ATOM 699 C CA . ASP A 1 84 ? -15.712 5.852 8.368 1.00 98.38 84 ASP A CA 1
ATOM 700 C C . ASP A 1 84 ? -14.337 6.514 8.499 1.00 98.38 84 ASP A C 1
ATOM 702 O O . ASP A 1 84 ? -13.585 6.635 7.529 1.00 98.38 84 ASP A O 1
ATOM 706 N N . PHE A 1 85 ? -13.960 6.892 9.724 1.00 98.62 85 PHE A N 1
ATOM 707 C CA . PHE A 1 85 ? -12.650 7.476 9.978 1.00 98.62 85 PHE A CA 1
ATOM 708 C C . PHE A 1 85 ? -11.522 6.466 9.750 1.00 98.62 85 PHE A C 1
ATOM 710 O O . PHE A 1 85 ? -10.496 6.819 9.164 1.00 98.62 85 PHE A O 1
ATOM 717 N N . ALA A 1 86 ? -11.703 5.211 10.170 1.00 98.50 86 ALA A N 1
ATOM 718 C CA . ALA A 1 86 ? -10.740 4.149 9.906 1.00 98.50 86 ALA A CA 1
ATOM 719 C C . ALA A 1 86 ? -10.557 3.925 8.395 1.00 98.50 86 ALA A C 1
ATOM 721 O O . ALA A 1 86 ? -9.419 3.913 7.927 1.00 98.50 86 ALA A O 1
ATOM 722 N N . ILE A 1 87 ? -11.642 3.853 7.617 1.00 98.50 87 ILE A N 1
ATOM 723 C CA . ILE A 1 87 ? -11.598 3.698 6.153 1.00 98.50 87 ILE A CA 1
ATOM 724 C C . ILE A 1 87 ? -10.843 4.863 5.500 1.00 98.50 87 ILE A C 1
ATOM 726 O O . ILE A 1 87 ? -9.919 4.647 4.706 1.00 98.50 87 ILE A O 1
ATOM 730 N N . GLU A 1 88 ? -11.147 6.105 5.878 1.00 98.50 88 GLU A N 1
ATOM 731 C CA . GLU A 1 88 ? -10.434 7.274 5.354 1.00 98.50 88 GLU A CA 1
ATOM 732 C C . GLU A 1 88 ? -8.945 7.270 5.730 1.00 98.50 88 GLU A C 1
ATOM 734 O O . GLU A 1 88 ? -8.083 7.651 4.924 1.00 98.50 88 GLU A O 1
ATOM 739 N N . LYS A 1 89 ? -8.601 6.761 6.919 1.00 98.50 89 LYS A N 1
ATOM 740 C CA . LYS A 1 89 ? -7.206 6.560 7.325 1.00 98.50 89 LYS A CA 1
ATOM 741 C C . LYS A 1 89 ? -6.508 5.483 6.507 1.00 98.50 89 LYS A C 1
ATOM 743 O O . LYS A 1 89 ? -5.366 5.714 6.107 1.00 98.50 89 LYS A O 1
ATOM 748 N N . ILE A 1 90 ? -7.173 4.379 6.173 1.00 98.44 90 ILE A N 1
ATOM 749 C CA . ILE A 1 90 ? -6.621 3.342 5.287 1.00 98.44 90 ILE A CA 1
ATOM 750 C C . ILE A 1 90 ? -6.310 3.944 3.916 1.00 98.44 90 ILE A C 1
ATOM 752 O O . ILE A 1 90 ? -5.190 3.793 3.413 1.00 98.44 90 ILE A O 1
ATOM 756 N N . LYS A 1 91 ? -7.247 4.702 3.330 1.00 98.56 91 LYS A N 1
ATOM 757 C CA . LYS A 1 91 ? -7.033 5.407 2.055 1.00 98.56 91 LYS A CA 1
ATOM 758 C C . LYS A 1 91 ? -5.843 6.364 2.146 1.00 98.56 91 LYS A C 1
ATOM 760 O O . LYS A 1 91 ? -4.930 6.313 1.317 1.00 98.56 91 LYS A O 1
ATOM 765 N N . GLN A 1 92 ? -5.801 7.208 3.180 1.00 98.38 92 GLN A N 1
ATOM 766 C CA . GLN A 1 92 ? -4.714 8.164 3.406 1.00 98.38 92 GLN A CA 1
ATOM 767 C C . GLN A 1 92 ? -3.351 7.476 3.544 1.00 98.38 92 GLN A C 1
ATOM 769 O O . GLN A 1 92 ? -2.394 7.855 2.861 1.00 98.38 92 GLN A O 1
ATOM 774 N N . ASN A 1 93 ? -3.253 6.468 4.405 1.00 98.38 93 ASN A N 1
ATOM 775 C CA . ASN A 1 93 ? -2.001 5.781 4.692 1.00 98.38 93 ASN A CA 1
ATOM 776 C C . ASN A 1 93 ? -1.525 4.952 3.498 1.00 98.38 93 ASN A C 1
ATOM 778 O O . ASN A 1 93 ? -0.322 4.920 3.232 1.00 98.38 93 ASN A O 1
ATOM 782 N N . THR A 1 94 ? -2.442 4.400 2.700 1.00 98.12 94 THR A N 1
ATOM 783 C CA . THR A 1 94 ? -2.103 3.724 1.440 1.00 98.12 94 THR A CA 1
ATOM 784 C C . THR A 1 94 ? -1.494 4.703 0.429 1.00 98.12 94 THR A C 1
ATOM 786 O O . THR A 1 94 ? -0.479 4.385 -0.192 1.00 98.12 94 THR A O 1
ATOM 789 N N . ARG A 1 95 ? -2.015 5.937 0.314 1.00 97.62 95 ARG A N 1
ATOM 790 C CA . ARG A 1 95 ? -1.411 6.998 -0.525 1.00 97.62 95 ARG A CA 1
ATOM 791 C C . ARG A 1 95 ? -0.031 7.434 -0.019 1.00 97.62 95 ARG A C 1
ATOM 793 O O . ARG A 1 95 ? 0.894 7.652 -0.800 1.00 97.62 95 ARG A O 1
ATOM 800 N N . ILE A 1 96 ? 0.143 7.553 1.299 1.00 97.25 96 ILE A N 1
ATOM 801 C CA . ILE A 1 96 ? 1.451 7.871 1.896 1.00 97.25 96 ILE A CA 1
ATOM 802 C C . ILE A 1 96 ? 2.452 6.749 1.608 1.00 97.25 96 ILE A C 1
ATOM 804 O O . ILE A 1 96 ? 3.615 7.026 1.297 1.00 97.25 96 ILE A O 1
ATOM 808 N N . TYR A 1 97 ? 2.011 5.498 1.712 1.00 96.88 97 TYR A N 1
ATOM 809 C CA . TYR A 1 97 ? 2.828 4.329 1.433 1.00 96.88 97 TYR A CA 1
ATOM 810 C C . TYR A 1 97 ? 3.233 4.262 -0.044 1.00 96.88 97 TYR A C 1
ATOM 812 O O . TYR A 1 97 ? 4.426 4.144 -0.324 1.00 96.88 97 TYR A O 1
ATOM 820 N N . SER A 1 98 ? 2.302 4.472 -0.982 1.00 96.12 98 SER A N 1
ATOM 821 C CA . SER A 1 98 ? 2.614 4.496 -2.419 1.00 96.12 98 SER A CA 1
ATOM 822 C C . SER A 1 98 ? 3.616 5.600 -2.775 1.00 96.12 98 SER A C 1
ATOM 824 O O . SER A 1 98 ? 4.569 5.369 -3.522 1.00 96.12 98 SER A O 1
ATOM 826 N N . ARG A 1 99 ? 3.503 6.782 -2.152 1.00 94.94 99 ARG A N 1
ATOM 827 C CA . ARG A 1 99 ? 4.507 7.848 -2.284 1.00 94.94 99 ARG A CA 1
ATOM 828 C C . ARG A 1 99 ? 5.881 7.402 -1.781 1.00 94.94 99 ARG A C 1
ATOM 830 O O . ARG A 1 99 ? 6.875 7.650 -2.456 1.00 94.94 99 ARG A O 1
ATOM 837 N N . LYS A 1 100 ? 5.957 6.752 -0.612 1.00 95.50 100 LYS A N 1
ATOM 838 C CA . LYS A 1 100 ? 7.226 6.235 -0.064 1.00 95.50 100 LYS A CA 1
ATOM 839 C C . LYS A 1 100 ? 7.854 5.194 -0.996 1.00 95.50 100 LYS A C 1
ATOM 841 O O . LYS A 1 100 ? 9.060 5.263 -1.224 1.00 95.50 100 LYS A O 1
ATOM 846 N N . GLN A 1 101 ? 7.051 4.287 -1.559 1.00 95.12 101 GLN A N 1
ATOM 847 C CA . GLN A 1 101 ? 7.508 3.308 -2.551 1.00 95.12 101 GLN A CA 1
ATOM 848 C C . GLN A 1 101 ? 8.092 4.006 -3.783 1.00 95.12 101 GLN A C 1
ATOM 850 O O . GLN A 1 101 ? 9.221 3.716 -4.172 1.00 95.12 101 GLN A O 1
ATOM 855 N N . MET A 1 102 ? 7.383 4.997 -4.330 1.00 93.75 102 MET A N 1
ATOM 856 C CA . MET A 1 102 ? 7.852 5.768 -5.482 1.00 93.75 102 MET A CA 1
ATOM 857 C C . MET A 1 102 ? 9.152 6.530 -5.182 1.00 93.75 102 MET A C 1
ATOM 859 O O . MET A 1 102 ? 10.098 6.480 -5.965 1.00 93.75 102 MET A O 1
ATOM 863 N N . THR A 1 103 ? 9.252 7.195 -4.025 1.00 92.94 103 THR A N 1
ATOM 864 C CA . THR A 1 103 ? 10.491 7.865 -3.595 1.00 92.94 103 THR A CA 1
ATOM 865 C C . THR A 1 103 ? 11.654 6.885 -3.470 1.00 92.94 103 THR A C 1
ATOM 867 O O . THR A 1 103 ? 12.775 7.227 -3.837 1.00 92.94 103 THR A O 1
ATOM 870 N N . TRP A 1 104 ? 11.412 5.679 -2.951 1.00 93.31 104 TRP A N 1
ATOM 871 C CA . TRP A 1 104 ? 12.445 4.654 -2.834 1.00 93.31 104 TRP A CA 1
ATOM 872 C C . TRP A 1 104 ? 12.896 4.145 -4.207 1.00 93.31 104 TRP A C 1
ATOM 874 O O . TRP A 1 104 ? 14.096 4.076 -4.458 1.00 93.31 104 TRP A O 1
ATOM 884 N N . MET A 1 105 ? 11.956 3.868 -5.115 1.00 92.62 105 MET A N 1
ATOM 885 C CA . MET A 1 105 ? 12.263 3.408 -6.470 1.00 92.62 105 MET A CA 1
ATOM 886 C C . MET A 1 105 ? 13.054 4.456 -7.260 1.00 92.62 105 MET A C 1
ATOM 888 O O . MET A 1 105 ? 14.081 4.117 -7.836 1.00 92.62 105 MET A O 1
ATOM 892 N N . ARG A 1 106 ? 12.669 5.738 -7.194 1.00 90.50 106 ARG A N 1
ATOM 893 C CA . ARG A 1 106 ? 13.356 6.847 -7.890 1.00 90.50 106 ARG A CA 1
ATOM 894 C C . ARG A 1 106 ? 14.822 7.052 -7.495 1.00 90.50 106 ARG A C 1
ATOM 896 O O . ARG A 1 106 ? 15.536 7.747 -8.206 1.00 90.50 106 ARG A O 1
ATOM 903 N N . ARG A 1 107 ? 15.288 6.470 -6.383 1.00 90.19 107 ARG A N 1
ATOM 904 C CA . ARG A 1 107 ? 16.716 6.490 -6.014 1.00 90.19 107 ARG A CA 1
ATOM 905 C C . ARG A 1 107 ? 17.574 5.595 -6.908 1.00 90.19 107 ARG A C 1
ATOM 907 O O . ARG A 1 107 ? 18.786 5.770 -6.930 1.00 90.19 107 ARG A O 1
ATOM 914 N N . ASN A 1 108 ? 16.963 4.641 -7.604 1.00 89.06 108 ASN A N 1
ATOM 915 C CA . ASN A 1 108 ? 17.642 3.770 -8.550 1.00 89.06 108 ASN A CA 1
ATOM 916 C C . ASN A 1 108 ? 17.478 4.363 -9.953 1.00 89.06 108 ASN A C 1
ATOM 918 O O . ASN A 1 108 ? 16.384 4.343 -10.516 1.00 89.06 108 ASN A O 1
ATOM 922 N N . SER A 1 109 ? 18.562 4.905 -10.503 1.00 87.88 109 SER A N 1
ATOM 923 C CA . SER A 1 109 ? 18.572 5.519 -11.836 1.00 87.88 109 SER A CA 1
ATOM 924 C C . SER A 1 109 ? 18.465 4.508 -12.980 1.00 87.88 109 SER A C 1
ATOM 926 O O . SER A 1 109 ? 18.244 4.908 -14.115 1.00 87.88 109 SER A O 1
ATOM 928 N N . ASP A 1 110 ? 18.604 3.210 -12.701 1.00 91.25 110 ASP A N 1
ATOM 929 C CA . ASP A 1 110 ? 18.554 2.135 -13.695 1.00 91.25 110 ASP A CA 1
ATOM 930 C C . ASP A 1 110 ? 17.159 1.506 -13.868 1.00 91.25 110 ASP A C 1
ATOM 932 O O . ASP A 1 110 ? 17.001 0.510 -14.578 1.00 91.25 110 ASP A O 1
ATOM 936 N N . ILE A 1 111 ? 16.137 2.082 -13.225 1.00 95.06 111 ILE A N 1
ATOM 937 C CA . ILE A 1 111 ? 14.739 1.698 -13.432 1.00 95.06 111 ILE A CA 1
ATOM 938 C C . ILE A 1 111 ? 14.212 2.341 -14.714 1.00 95.06 111 ILE A C 1
ATOM 940 O O . ILE A 1 111 ? 14.186 3.565 -14.841 1.00 95.06 111 ILE A O 1
ATOM 944 N N . HIS A 1 112 ? 13.707 1.505 -15.617 1.00 94.69 112 HIS A N 1
ATOM 945 C CA . HIS A 1 112 ? 12.974 1.938 -16.803 1.00 94.69 112 HIS A CA 1
ATOM 946 C C . HIS A 1 112 ? 11.488 2.044 -16.467 1.00 94.69 112 HIS A C 1
ATOM 948 O O . HIS A 1 112 ? 10.885 1.078 -15.995 1.00 94.69 112 HIS A O 1
ATOM 954 N N . TRP A 1 113 ? 10.913 3.228 -16.659 1.00 95.50 113 TRP A N 1
ATOM 955 C CA . TRP A 1 113 ? 9.550 3.533 -16.238 1.00 95.50 113 TRP A CA 1
ATOM 956 C C . TRP A 1 113 ? 8.558 3.422 -17.390 1.00 95.50 113 TRP A C 1
ATOM 958 O O . TRP A 1 113 ? 8.794 3.987 -18.451 1.00 95.50 113 TRP A O 1
ATOM 968 N N . PHE A 1 114 ? 7.425 2.774 -17.133 1.00 96.62 114 PHE A N 1
ATOM 969 C CA . PHE A 1 114 ? 6.332 2.590 -18.090 1.00 96.62 114 PHE A CA 1
ATOM 970 C C . PHE A 1 114 ? 4.996 2.980 -17.457 1.00 96.62 114 PHE A C 1
ATOM 972 O O . PHE A 1 114 ? 4.852 2.893 -16.226 1.00 96.62 114 PHE A O 1
ATOM 979 N N . MET A 1 115 ? 4.009 3.369 -18.269 1.00 95.81 115 MET A N 1
ATOM 980 C CA . MET A 1 115 ? 2.627 3.313 -17.802 1.00 95.81 115 MET A CA 1
ATOM 981 C C . MET A 1 115 ? 2.161 1.853 -17.814 1.00 95.81 115 MET A C 1
ATOM 983 O O . MET A 1 115 ? 2.572 1.082 -18.680 1.00 95.81 115 MET A O 1
ATOM 987 N N . PRO A 1 116 ? 1.318 1.416 -16.861 1.00 94.25 116 PRO A N 1
ATOM 988 C CA . PRO A 1 116 ? 0.802 0.047 -16.870 1.00 94.25 116 PRO A CA 1
ATOM 989 C C . PRO A 1 116 ? 0.021 -0.321 -18.137 1.00 94.25 116 PRO A C 1
ATOM 991 O O . PRO A 1 116 ? -0.121 -1.501 -18.429 1.00 94.25 116 PRO A O 1
ATOM 994 N N . GLU A 1 117 ? -0.509 0.674 -18.846 1.00 94.75 117 GLU A N 1
ATOM 995 C CA . GLU A 1 117 ? -1.199 0.535 -20.128 1.00 94.75 117 GLU A CA 1
ATOM 996 C C . GLU A 1 117 ? -0.266 0.157 -21.289 1.00 94.75 117 GLU A C 1
ATOM 998 O O . GLU A 1 117 ? -0.727 -0.440 -22.261 1.00 94.75 117 GLU A O 1
ATOM 1003 N N . ASP A 1 118 ? 1.034 0.449 -21.188 1.00 95.38 118 ASP A N 1
ATOM 1004 C CA . ASP A 1 118 ? 2.003 0.303 -22.283 1.00 95.38 118 ASP A CA 1
ATOM 1005 C C . ASP A 1 118 ? 2.502 -1.148 -22.424 1.00 95.38 118 ASP A C 1
ATOM 1007 O O . ASP A 1 118 ? 3.696 -1.419 -22.566 1.00 95.38 118 ASP A O 1
ATOM 1011 N N . GLU A 1 119 ? 1.596 -2.127 -22.359 1.00 95.69 119 GLU A N 1
ATOM 1012 C CA . GLU A 1 119 ? 1.947 -3.549 -22.282 1.00 95.69 119 GLU A CA 1
ATOM 1013 C C . GLU A 1 119 ? 2.815 -4.004 -23.467 1.00 95.69 119 GLU A C 1
ATOM 1015 O O . GLU A 1 119 ? 3.796 -4.733 -23.288 1.00 95.69 119 GLU A O 1
ATOM 1020 N N . ALA A 1 120 ? 2.490 -3.546 -24.678 1.00 96.06 120 ALA A N 1
ATOM 1021 C CA . ALA A 1 120 ? 3.249 -3.870 -25.882 1.00 96.06 120 ALA A CA 1
ATOM 1022 C C . ALA A 1 120 ? 4.692 -3.336 -25.817 1.00 96.06 120 ALA A C 1
ATOM 1024 O O . ALA A 1 120 ? 5.633 -4.042 -26.190 1.00 96.06 120 ALA A O 1
ATOM 1025 N N . GLU A 1 121 ? 4.881 -2.120 -25.301 1.00 94.94 121 GLU A N 1
ATOM 1026 C CA . GLU A 1 121 ? 6.204 -1.512 -25.149 1.00 94.94 121 GLU A CA 1
ATOM 1027 C C . GLU A 1 121 ? 7.013 -2.198 -24.052 1.00 94.94 121 GLU A C 1
ATOM 1029 O O . GLU A 1 121 ? 8.183 -2.520 -24.268 1.00 94.94 121 GLU A O 1
ATOM 1034 N N . ILE A 1 122 ? 6.381 -2.506 -22.915 1.00 95.69 122 ILE A N 1
ATOM 1035 C CA . ILE A 1 122 ? 6.996 -3.262 -21.819 1.00 95.69 122 ILE A CA 1
ATOM 1036 C C . ILE A 1 122 ? 7.500 -4.612 -22.339 1.00 95.69 122 ILE A C 1
ATOM 1038 O O . ILE A 1 122 ? 8.660 -4.968 -22.124 1.00 95.69 122 ILE A O 1
ATOM 1042 N N . ARG A 1 123 ? 6.658 -5.355 -23.069 1.00 95.19 123 ARG A N 1
ATOM 1043 C CA . ARG A 1 123 ? 7.029 -6.652 -23.658 1.00 95.19 123 ARG A CA 1
ATOM 1044 C C . ARG A 1 123 ? 8.192 -6.507 -24.635 1.00 95.19 123 ARG A C 1
ATOM 1046 O O . ARG A 1 123 ? 9.178 -7.230 -24.509 1.00 95.19 123 ARG A O 1
ATOM 1053 N N . LYS A 1 124 ? 8.124 -5.541 -25.555 1.00 95.06 124 LYS A N 1
ATOM 1054 C CA . LYS A 1 124 ? 9.200 -5.263 -26.519 1.00 95.06 124 LYS A CA 1
ATOM 1055 C C . LYS A 1 124 ? 10.519 -4.914 -25.825 1.00 95.06 124 LYS A C 1
ATOM 1057 O O . LYS A 1 124 ? 11.577 -5.392 -26.245 1.00 95.06 124 LYS A O 1
ATOM 1062 N N . PHE A 1 125 ? 10.461 -4.109 -24.765 1.00 94.19 125 PHE A N 1
ATOM 1063 C CA . PHE A 1 125 ? 11.622 -3.724 -23.972 1.00 94.19 125 PHE A CA 1
ATOM 1064 C C . PHE A 1 125 ? 12.247 -4.934 -23.274 1.00 94.19 125 PHE A C 1
ATOM 1066 O O . PHE A 1 125 ? 13.462 -5.119 -23.350 1.00 94.19 125 PHE A O 1
ATOM 1073 N N . ILE A 1 126 ? 11.427 -5.785 -22.650 1.00 93.62 126 ILE A N 1
ATOM 1074 C CA . ILE A 1 126 ? 11.889 -7.018 -22.003 1.00 93.62 126 ILE A CA 1
ATOM 1075 C C . ILE A 1 126 ? 12.561 -7.934 -23.029 1.00 93.62 126 ILE A C 1
ATOM 1077 O O . ILE A 1 126 ? 13.712 -8.314 -22.828 1.00 93.62 126 ILE A O 1
ATOM 1081 N N . THR A 1 127 ? 11.898 -8.247 -24.146 1.00 93.62 127 THR A N 1
ATOM 1082 C CA . THR A 1 127 ? 12.440 -9.169 -25.155 1.00 93.62 127 THR A CA 1
ATOM 1083 C C . THR A 1 127 ? 13.769 -8.671 -25.722 1.00 93.62 127 THR A C 1
ATOM 1085 O O . THR A 1 127 ? 14.734 -9.429 -25.731 1.00 93.62 127 THR A O 1
ATOM 1088 N N . SER A 1 128 ? 13.857 -7.390 -26.097 1.00 91.75 128 SER A N 1
ATOM 1089 C CA . SER A 1 128 ? 15.084 -6.799 -26.658 1.00 91.75 128 SER A CA 1
ATOM 1090 C C . SER A 1 128 ? 16.268 -6.840 -25.683 1.00 91.75 128 SER A C 1
ATOM 1092 O O . SER A 1 128 ? 17.404 -7.076 -26.088 1.00 91.75 128 SER A O 1
ATOM 1094 N N . ASN A 1 129 ? 16.017 -6.622 -24.387 1.00 88.75 129 ASN A N 1
ATOM 1095 C CA . ASN A 1 129 ? 17.069 -6.584 -23.366 1.00 88.75 1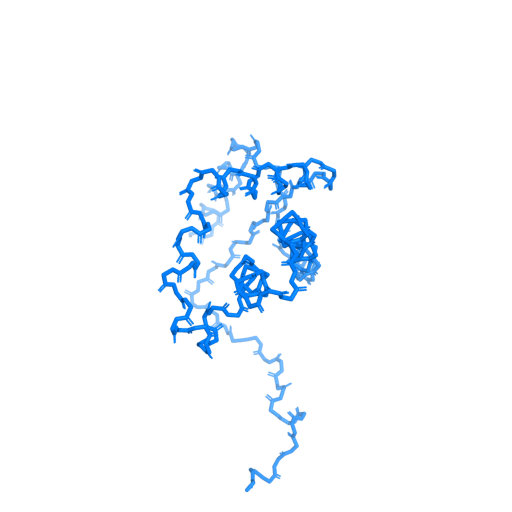29 ASN A CA 1
ATOM 1096 C C . ASN A 1 129 ? 17.446 -7.967 -22.819 1.00 88.75 129 ASN A C 1
ATOM 1098 O O . ASN A 1 129 ? 18.509 -8.104 -22.211 1.00 88.75 129 ASN A O 1
ATOM 1102 N N . LEU A 1 130 ? 16.602 -8.980 -23.030 1.00 83.38 130 LEU A N 1
ATOM 1103 C CA . LEU A 1 130 ? 16.930 -10.374 -22.740 1.00 83.38 130 LEU A CA 1
ATOM 1104 C C . LEU A 1 130 ? 17.737 -11.013 -23.879 1.00 83.38 130 LEU A C 1
ATOM 1106 O O . LEU A 1 130 ? 18.675 -11.752 -23.600 1.00 83.38 130 LEU A O 1
ATOM 1110 N N . SER A 1 131 ? 17.426 -10.703 -25.145 1.00 61.72 131 SER A N 1
ATOM 1111 C CA . SER A 1 131 ? 18.131 -11.264 -26.308 1.00 61.72 131 SER A CA 1
ATOM 1112 C C . SER A 1 131 ? 19.503 -10.636 -26.572 1.00 61.72 131 SER A C 1
ATOM 1114 O O . SER A 1 131 ? 20.362 -11.281 -27.157 1.00 61.72 131 SER A O 1
ATOM 1116 N N . ALA A 1 132 ? 19.734 -9.389 -26.151 1.00 56.59 132 ALA A N 1
ATOM 1117 C CA . ALA A 1 132 ? 20.979 -8.659 -26.421 1.00 56.59 132 ALA A CA 1
ATOM 1118 C C . ALA A 1 132 ? 22.153 -8.999 -25.473 1.00 56.59 132 ALA A C 1
ATOM 1120 O O . ALA A 1 132 ? 23.208 -8.373 -25.565 1.00 56.59 132 ALA A O 1
ATOM 1121 N N . LYS A 1 133 ? 21.974 -9.931 -24.526 1.00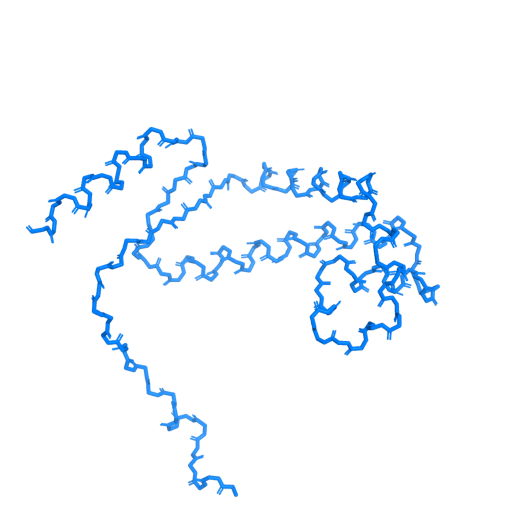 51.44 133 LYS A N 1
ATOM 1122 C CA . LYS A 1 133 ? 22.980 -10.283 -23.502 1.00 51.44 133 LYS A CA 1
ATOM 1123 C C . LYS A 1 133 ? 23.215 -11.795 -23.349 1.00 51.44 133 LYS A C 1
ATOM 1125 O O . LYS A 1 133 ? 23.720 -12.210 -22.304 1.00 51.44 133 LYS A O 1
ATOM 1130 N N . ALA A 1 134 ? 22.828 -12.582 -24.355 1.00 43.22 134 ALA A N 1
ATOM 1131 C CA . ALA A 1 134 ? 23.198 -13.993 -24.484 1.00 43.22 134 ALA A CA 1
ATOM 1132 C C . ALA A 1 134 ? 24.514 -14.136 -25.258 1.00 43.22 134 ALA A C 1
ATOM 1134 O O . ALA A 1 134 ? 24.704 -13.356 -26.220 1.00 43.22 134 ALA A O 1
#